Protein AF-A0A8I2FSR7-F1 (afdb_monomer_lite)

Radius of gyration: 16.11 Å; chains: 1; bounding box: 42×38×38 Å

Sequence (175 aa):
SKKRCDFLETIITDISCEFAADFSIQFEVEKCVQWNCDDRYHSLDPLFSYFFKTVPKGHADIVIGLTCRKDMKGKYGISFYQEGYVLVRLMDDLSFFKKVLKHEICHLFGATHVNNGDSLMDRFLKGNRIKRLNREIILLHRDRDFRGTRFPLVSHKLEKAAALYKEIAQTNEKL

pLDDT: mean 91.77, std 6.88, range [52.28, 98.38]

Secondary structure (DSSP, 8-state):
-HHHHHHHHHHHHHHHHHHHHHHS--------------TT--BHHHHHHHHHHHS--TT-S-EEEEE--TT-BS-SEEEETTTTEEEEE--S-HHHHHHHHHHHHHHHTT---BS-TTBTTBTT----B--HHHHHHHHHTTT----TTS-SS-HHHHHHHHHHHHHHHHHHH--

Foldseek 3Di:
DPVVVVVVQVLLQVLQVVCCVLAVAHDDDPDDDDDDQDPPDQEDPVSVVVCVVPPDCPQPLAAEAEDQDPSHDDDQKDEDQQQRYIYGYDDPPPVVRSLSVSLRVLVVLVQAAACDQQDSSHPVRNHRHHDDLSSVSSNQQRPASSNNVDDSGDPVSVVVNVVSVVVRVVRRPPD

Structure (mmCIF, N/CA/C/O backbone):
data_AF-A0A8I2FSR7-F1
#
_entry.id   AF-A0A8I2FSR7-F1
#
loop_
_atom_site.group_PDB
_atom_site.id
_atom_site.type_symbol
_atom_site.label_atom_id
_atom_site.label_alt_id
_atom_site.label_comp_id
_atom_site.label_asym_id
_atom_site.label_entity_id
_atom_site.label_seq_id
_atom_site.pdbx_PDB_ins_code
_atom_site.Cartn_x
_atom_site.Cartn_y
_atom_site.Cartn_z
_atom_site.occupancy
_atom_site.B_iso_or_equiv
_atom_site.auth_seq_id
_atom_site.auth_comp_id
_atom_site.auth_asym_id
_atom_site.auth_atom_id
_atom_site.pdbx_PDB_model_num
ATOM 1 N N . SER A 1 1 ? 15.050 -10.504 -15.599 1.00 61.16 1 SER A N 1
ATOM 2 C CA . SER A 1 1 ? 13.626 -10.841 -15.428 1.00 61.16 1 SER A CA 1
ATOM 3 C C . SER A 1 1 ? 13.385 -11.684 -14.176 1.00 61.16 1 SER A C 1
ATOM 5 O O . SER A 1 1 ? 12.590 -11.238 -13.375 1.00 61.16 1 SER A O 1
ATOM 7 N N . LYS A 1 2 ? 14.108 -12.788 -13.909 1.00 68.81 2 LYS A N 1
ATOM 8 C CA . LYS A 1 2 ? 13.902 -13.636 -12.703 1.00 68.81 2 LYS A CA 1
ATOM 9 C C . LYS A 1 2 ? 14.301 -13.001 -11.354 1.00 68.81 2 LYS A C 1
ATOM 11 O O . LYS A 1 2 ? 13.444 -12.778 -10.519 1.00 68.81 2 LYS A O 1
ATOM 16 N N . LYS A 1 3 ? 15.553 -12.541 -11.207 1.00 76.50 3 LYS A N 1
ATOM 17 C CA . LYS A 1 3 ? 16.062 -11.926 -9.953 1.00 76.50 3 LYS A CA 1
ATOM 18 C C . LYS A 1 3 ? 15.218 -10.765 -9.406 1.00 76.50 3 LYS A C 1
ATOM 20 O O . LYS A 1 3 ? 15.216 -10.517 -8.209 1.00 76.50 3 LYS A O 1
ATOM 25 N N . ARG A 1 4 ? 14.558 -10.006 -10.292 1.00 77.31 4 ARG A N 1
ATOM 26 C CA . ARG A 1 4 ? 13.677 -8.904 -9.880 1.00 77.31 4 ARG A CA 1
ATOM 27 C C . ARG A 1 4 ? 12.360 -9.431 -9.319 1.00 77.31 4 ARG A C 1
ATOM 29 O O . ARG A 1 4 ? 11.885 -8.846 -8.367 1.00 77.31 4 ARG A O 1
ATOM 36 N N . CYS A 1 5 ? 11.809 -10.509 -9.869 1.00 81.69 5 CYS A N 1
ATOM 37 C CA . CYS A 1 5 ? 10.620 -11.150 -9.313 1.00 81.69 5 CYS A CA 1
ATOM 38 C C . CYS A 1 5 ? 10.918 -11.769 -7.945 1.00 81.69 5 CYS A C 1
ATOM 40 O O . CYS A 1 5 ? 10.233 -11.428 -6.989 1.00 81.69 5 CYS A O 1
ATOM 42 N N . ASP A 1 6 ? 12.016 -12.521 -7.820 1.00 86.69 6 ASP A N 1
ATOM 43 C CA . ASP A 1 6 ? 12.431 -13.133 -6.546 1.00 86.69 6 ASP A CA 1
ATOM 44 C C . ASP A 1 6 ? 12.599 -12.075 -5.427 1.00 86.69 6 ASP A C 1
ATOM 46 O O . ASP A 1 6 ? 12.196 -12.259 -4.277 1.00 86.69 6 ASP A O 1
ATOM 50 N N . PHE A 1 7 ? 13.163 -10.912 -5.777 1.00 86.50 7 PHE A N 1
ATOM 51 C CA . PHE A 1 7 ? 13.309 -9.773 -4.866 1.00 86.50 7 PHE A CA 1
ATOM 52 C C . PHE A 1 7 ? 11.957 -9.230 -4.377 1.00 86.50 7 PHE A C 1
ATOM 54 O O . PHE A 1 7 ? 11.815 -8.878 -3.207 1.00 86.50 7 PHE A O 1
ATOM 61 N N . LEU A 1 8 ? 10.953 -9.170 -5.251 1.00 84.94 8 LEU A N 1
ATOM 62 C CA . LEU A 1 8 ? 9.623 -8.678 -4.890 1.00 84.94 8 LEU A CA 1
ATOM 63 C C . LEU A 1 8 ? 8.838 -9.675 -4.078 1.00 84.94 8 LEU A C 1
ATOM 65 O O . LEU A 1 8 ? 8.213 -9.281 -3.103 1.00 84.94 8 LEU A O 1
ATOM 69 N N . GLU A 1 9 ? 8.918 -10.948 -4.436 1.00 91.38 9 GLU A N 1
ATOM 70 C CA . GLU A 1 9 ? 8.338 -12.027 -3.645 1.00 91.38 9 GLU A CA 1
ATOM 71 C C . GLU A 1 9 ? 8.871 -11.991 -2.213 1.00 91.38 9 GLU A C 1
ATOM 73 O O . GLU A 1 9 ? 8.088 -12.072 -1.269 1.00 91.38 9 GLU A O 1
ATOM 78 N N . THR A 1 10 ? 10.173 -11.743 -2.039 1.00 92.44 10 THR A N 1
ATOM 79 C CA . THR A 1 10 ? 10.785 -11.575 -0.711 1.00 92.44 10 THR A CA 1
ATOM 80 C C . THR A 1 10 ? 10.171 -10.396 0.051 1.00 92.44 10 THR A C 1
ATOM 82 O O . THR A 1 10 ? 9.735 -10.551 1.189 1.00 92.44 10 THR A O 1
ATOM 85 N N . ILE A 1 11 ? 10.077 -9.216 -0.573 1.00 93.38 11 ILE A N 1
ATOM 86 C CA . ILE A 1 11 ? 9.524 -8.020 0.086 1.00 93.38 11 ILE A CA 1
ATOM 87 C C . ILE A 1 11 ? 8.034 -8.180 0.408 1.00 93.38 11 ILE A C 1
ATOM 89 O O . ILE A 1 11 ? 7.583 -7.750 1.471 1.00 93.38 11 ILE A O 1
ATOM 93 N N . ILE A 1 12 ? 7.261 -8.784 -0.493 1.00 95.00 12 ILE A N 1
ATOM 94 C CA . ILE A 1 12 ? 5.840 -9.050 -0.269 1.00 95.00 12 ILE A CA 1
ATOM 95 C C . ILE A 1 12 ? 5.658 -10.084 0.837 1.00 95.00 12 ILE A C 1
ATOM 97 O O . ILE A 1 12 ? 4.795 -9.886 1.683 1.00 95.00 12 ILE A O 1
ATOM 101 N N . THR A 1 13 ? 6.491 -11.124 0.893 1.00 95.00 13 THR A N 1
ATOM 102 C CA . THR A 1 13 ? 6.465 -12.125 1.971 1.00 95.00 13 THR A CA 1
ATOM 103 C C . THR A 1 13 ? 6.718 -11.478 3.327 1.00 95.00 13 THR A C 1
ATOM 105 O O . THR A 1 13 ? 5.964 -11.689 4.273 1.00 95.00 13 THR A O 1
ATOM 108 N N . ASP A 1 14 ? 7.719 -10.610 3.410 1.00 95.00 14 ASP A N 1
ATOM 109 C CA . ASP A 1 14 ? 8.011 -9.825 4.603 1.00 95.00 14 ASP A CA 1
ATOM 110 C C . ASP A 1 14 ? 6.815 -8.975 5.069 1.00 95.00 14 ASP A C 1
ATOM 112 O O . ASP A 1 14 ? 6.452 -8.984 6.246 1.00 95.00 14 ASP A O 1
ATOM 116 N N . ILE A 1 15 ? 6.197 -8.226 4.147 1.00 96.44 15 ILE A N 1
ATOM 117 C CA . ILE A 1 15 ? 5.017 -7.403 4.451 1.00 96.44 15 ILE A CA 1
ATOM 118 C C . ILE A 1 15 ? 3.826 -8.295 4.826 1.00 96.44 15 ILE A C 1
ATOM 120 O O . ILE A 1 15 ? 3.080 -7.955 5.742 1.00 96.44 15 ILE A O 1
ATOM 124 N N . SER A 1 16 ? 3.670 -9.441 4.163 1.00 97.12 16 SER A N 1
ATOM 125 C CA . SER A 1 16 ? 2.651 -10.455 4.445 1.00 97.12 16 SER A CA 1
ATOM 126 C C . SER A 1 16 ? 2.777 -10.988 5.868 1.00 97.12 16 SER A C 1
ATOM 128 O O . SER A 1 16 ? 1.780 -11.042 6.576 1.00 97.12 16 SER A O 1
ATOM 130 N N . CYS A 1 17 ? 3.990 -11.270 6.353 1.00 96.81 17 CYS A N 1
ATOM 131 C CA . CYS A 1 17 ? 4.222 -11.670 7.743 1.00 96.81 17 CYS A CA 1
ATOM 132 C C . CYS A 1 17 ? 3.782 -10.590 8.747 1.00 96.81 17 CYS A C 1
ATOM 134 O O . CYS A 1 17 ? 3.102 -10.901 9.726 1.00 96.81 17 CYS A O 1
ATOM 136 N N . GLU A 1 18 ? 4.129 -9.321 8.498 1.00 95.88 18 GLU A N 1
ATOM 137 C CA . GLU A 1 18 ? 3.694 -8.196 9.342 1.00 95.88 18 GLU A CA 1
ATOM 138 C C . GLU A 1 18 ? 2.158 -8.063 9.341 1.00 95.88 18 GLU A C 1
ATOM 140 O O . GLU A 1 18 ? 1.532 -7.940 10.394 1.00 95.88 18 GLU A O 1
ATOM 145 N N . PHE A 1 19 ? 1.533 -8.146 8.164 1.00 97.50 19 PHE A N 1
ATOM 146 C CA . PHE A 1 19 ? 0.081 -8.044 8.014 1.00 97.50 19 PHE A CA 1
ATOM 147 C C . PHE A 1 19 ? -0.672 -9.243 8.596 1.00 97.50 19 PHE A C 1
ATOM 149 O O . PHE A 1 19 ? -1.759 -9.076 9.152 1.00 97.50 19 PHE A O 1
ATOM 156 N N . ALA A 1 20 ? -0.103 -10.442 8.523 1.00 97.44 20 ALA A N 1
ATOM 157 C CA . ALA A 1 20 ? -0.685 -11.639 9.105 1.00 97.44 20 ALA A CA 1
ATOM 158 C C . ALA A 1 20 ? -0.719 -11.528 10.632 1.00 97.44 20 ALA A C 1
ATOM 160 O O . ALA A 1 20 ? -1.751 -11.810 11.243 1.00 97.44 20 ALA A O 1
ATOM 161 N N . ALA A 1 21 ? 0.373 -11.050 11.237 1.00 96.25 21 ALA A N 1
ATOM 162 C CA . ALA A 1 21 ? 0.457 -10.831 12.676 1.00 96.25 21 ALA A CA 1
ATOM 163 C C . ALA A 1 21 ? -0.508 -9.733 13.155 1.00 96.25 21 ALA A C 1
ATOM 165 O O . ALA A 1 21 ? -1.218 -9.918 14.144 1.00 96.25 21 ALA A O 1
ATOM 166 N N . ASP A 1 22 ? -0.570 -8.604 12.444 1.00 95.56 22 ASP A N 1
ATOM 167 C CA . ASP A 1 22 ? -1.340 -7.442 12.896 1.00 95.56 22 ASP A CA 1
ATOM 168 C C . ASP A 1 22 ? -2.827 -7.501 12.524 1.00 95.56 22 ASP A C 1
ATOM 170 O O . ASP A 1 22 ? -3.660 -6.958 13.258 1.00 95.56 22 ASP A O 1
ATOM 174 N N . PHE A 1 23 ? -3.166 -8.130 11.396 1.00 97.25 23 PHE A N 1
ATOM 175 C CA . PHE A 1 23 ? -4.488 -8.038 10.765 1.00 97.25 23 PHE A CA 1
ATOM 176 C C . PHE A 1 23 ? -5.075 -9.376 10.318 1.00 97.25 23 PHE A C 1
ATOM 178 O O . PHE A 1 23 ? -6.221 -9.400 9.868 1.00 97.25 23 PHE A O 1
ATOM 185 N N . SER A 1 24 ? -4.320 -10.474 10.425 1.00 97.06 24 SER A N 1
ATOM 186 C CA . SER A 1 24 ? -4.688 -11.770 9.838 1.00 97.06 24 SER A CA 1
ATOM 187 C C . SER A 1 24 ? -4.937 -11.679 8.326 1.00 97.06 24 SER A C 1
ATOM 189 O O . SER A 1 24 ? -5.846 -12.321 7.806 1.00 97.06 24 SER A O 1
ATOM 191 N N . ILE A 1 25 ? -4.147 -10.852 7.632 1.00 96.94 25 ILE A N 1
ATOM 192 C CA . ILE A 1 25 ? -4.140 -10.725 6.169 1.00 96.94 25 ILE A CA 1
ATOM 193 C C . ILE A 1 25 ? -2.872 -11.393 5.650 1.00 96.94 25 ILE A C 1
ATOM 195 O O . ILE A 1 25 ? -1.781 -11.050 6.096 1.00 96.94 25 ILE A O 1
ATOM 199 N N . GLN A 1 26 ? -3.014 -12.314 4.703 1.00 95.81 26 GLN A N 1
ATOM 200 C CA . GLN A 1 26 ? -1.893 -12.945 4.014 1.00 95.81 26 GLN A CA 1
ATOM 201 C C . GLN A 1 26 ? -1.934 -12.573 2.535 1.00 95.81 26 GLN A C 1
ATOM 203 O O . GLN A 1 26 ? -2.989 -12.620 1.907 1.00 95.81 26 GLN A O 1
ATOM 208 N N . PHE A 1 27 ? -0.780 -12.200 1.995 1.00 95.69 27 PHE A N 1
ATOM 209 C CA . PHE A 1 27 ? -0.581 -11.981 0.568 1.00 95.69 27 PHE A CA 1
ATOM 210 C C . PHE A 1 27 ? 0.140 -13.176 -0.047 1.00 95.69 27 PHE A C 1
ATOM 212 O O . PHE A 1 27 ? 1.117 -13.671 0.520 1.00 95.69 27 PHE A O 1
ATOM 219 N N . GLU A 1 28 ? -0.309 -13.569 -1.233 1.00 93.19 28 GLU A N 1
ATOM 220 C CA . GLU A 1 28 ? 0.326 -14.568 -2.085 1.00 93.19 28 GLU A CA 1
ATOM 221 C C . GLU A 1 28 ? 0.646 -13.930 -3.440 1.00 93.19 28 GLU A C 1
ATOM 223 O O . GLU A 1 28 ? -0.171 -13.206 -4.013 1.00 93.19 28 GLU A O 1
ATOM 228 N N . VAL A 1 29 ? 1.856 -14.165 -3.949 1.00 93.31 29 VAL A N 1
ATOM 229 C CA . VAL A 1 29 ? 2.253 -13.678 -5.272 1.00 93.31 29 VAL A CA 1
ATOM 230 C C . VAL A 1 29 ? 1.840 -14.711 -6.314 1.00 93.31 29 VAL A C 1
ATOM 232 O O . VAL A 1 29 ? 2.532 -15.701 -6.518 1.00 93.31 29 VAL A O 1
ATOM 235 N N . GLU A 1 30 ? 0.725 -14.459 -7.000 1.00 91.88 30 GLU A N 1
ATOM 236 C CA . GLU A 1 30 ? 0.238 -15.341 -8.073 1.00 91.88 30 GLU A CA 1
ATOM 237 C C . GLU A 1 30 ? 1.164 -15.308 -9.300 1.00 91.88 30 GLU A C 1
ATOM 239 O O . GLU A 1 30 ? 1.464 -16.330 -9.919 1.00 91.88 30 GLU A O 1
ATOM 244 N N . LYS A 1 31 ? 1.607 -14.107 -9.693 1.00 92.12 31 LYS A N 1
ATOM 245 C CA . LYS A 1 31 ? 2.376 -13.909 -10.922 1.00 92.12 31 LYS A CA 1
ATOM 246 C C . LYS A 1 31 ? 3.229 -12.651 -10.863 1.00 92.12 31 LYS A C 1
ATOM 248 O O . LYS A 1 31 ? 2.762 -11.581 -10.485 1.00 92.12 31 LYS A O 1
ATOM 253 N N . CYS A 1 32 ? 4.448 -12.757 -11.381 1.00 91.62 32 CYS A N 1
ATOM 254 C CA . CYS A 1 32 ? 5.300 -11.614 -11.679 1.00 91.62 32 CYS A CA 1
ATOM 255 C C . CYS A 1 32 ? 5.472 -11.458 -13.194 1.00 91.62 32 CYS A C 1
ATOM 257 O O . CYS A 1 32 ? 5.807 -12.409 -13.905 1.00 91.62 32 CYS A O 1
ATOM 259 N N . VAL A 1 33 ? 5.248 -10.246 -13.701 1.00 90.44 33 VAL A N 1
ATOM 260 C CA . VAL A 1 33 ? 5.408 -9.916 -15.121 1.00 90.44 33 VAL A CA 1
ATOM 261 C C . VAL A 1 33 ? 6.246 -8.666 -15.300 1.00 90.44 33 VAL A C 1
ATOM 263 O O . VAL A 1 33 ? 6.230 -7.753 -14.477 1.00 90.44 33 VAL A O 1
ATOM 266 N N . GLN A 1 34 ? 6.967 -8.607 -16.416 1.00 89.31 34 GLN A N 1
ATOM 267 C CA . GLN A 1 34 ? 7.599 -7.372 -16.843 1.00 89.31 34 GLN A CA 1
ATOM 268 C C . GLN A 1 34 ? 6.572 -6.513 -17.578 1.00 89.31 34 GLN A C 1
ATOM 270 O O . GLN A 1 34 ? 5.921 -6.970 -18.515 1.00 89.31 34 GLN A O 1
ATOM 275 N N . TRP A 1 35 ? 6.468 -5.258 -17.163 1.00 89.31 35 TRP A N 1
ATOM 276 C CA . TRP A 1 35 ? 5.638 -4.250 -17.804 1.00 89.31 35 TRP A CA 1
ATOM 277 C C . TRP A 1 35 ? 6.527 -3.146 -18.374 1.00 89.31 35 TRP A C 1
ATOM 279 O O . TRP A 1 35 ? 7.450 -2.666 -17.709 1.00 89.31 35 TRP A O 1
ATOM 289 N N . ASN A 1 36 ? 6.258 -2.758 -19.620 1.00 85.81 36 ASN A N 1
ATOM 290 C CA . ASN A 1 36 ? 6.969 -1.672 -20.281 1.00 85.81 36 ASN A CA 1
ATOM 291 C C . ASN A 1 36 ? 6.355 -0.339 -19.846 1.00 85.81 36 ASN A C 1
ATOM 293 O O . ASN A 1 36 ? 5.307 0.080 -20.334 1.00 85.81 36 ASN A O 1
ATOM 297 N N . CYS A 1 37 ? 7.026 0.291 -18.886 1.00 80.69 37 CYS A N 1
ATOM 298 C CA . CYS A 1 37 ? 6.698 1.616 -18.381 1.00 80.69 37 CYS A CA 1
ATOM 299 C C . CYS A 1 37 ? 6.881 2.661 -19.493 1.00 80.69 37 CYS A C 1
ATOM 301 O O . CYS A 1 37 ? 7.946 2.726 -20.104 1.00 80.69 37 CYS A O 1
ATOM 303 N N . ASP A 1 38 ? 5.849 3.464 -19.743 1.00 80.19 38 ASP A N 1
ATOM 304 C CA . ASP A 1 38 ? 5.873 4.529 -20.745 1.00 80.19 38 ASP A CA 1
ATOM 305 C C . ASP A 1 38 ? 6.761 5.692 -20.271 1.00 80.19 38 ASP A C 1
ATOM 307 O O . ASP A 1 38 ? 6.603 6.219 -19.160 1.00 80.19 38 ASP A O 1
ATOM 311 N N . ASP A 1 39 ? 7.730 6.073 -21.104 1.00 83.62 39 ASP A N 1
ATOM 312 C CA . ASP A 1 39 ? 8.756 7.061 -20.780 1.00 83.62 39 ASP A CA 1
ATOM 313 C C . ASP A 1 39 ? 8.260 8.519 -20.881 1.00 83.62 39 ASP A C 1
ATOM 315 O O . ASP A 1 39 ? 8.892 9.430 -20.339 1.00 83.62 39 ASP A O 1
ATOM 319 N N . ARG A 1 40 ? 7.055 8.748 -21.413 1.00 87.88 40 ARG A N 1
ATOM 320 C CA . ARG A 1 40 ? 6.457 10.086 -21.558 1.00 87.88 40 ARG A CA 1
ATOM 321 C C . ARG A 1 40 ? 5.947 10.685 -20.243 1.00 87.88 40 ARG A C 1
ATOM 323 O O . ARG A 1 40 ? 5.733 11.892 -20.155 1.00 87.88 40 ARG A O 1
ATOM 330 N N . TYR A 1 41 ? 5.726 9.865 -19.211 1.00 88.75 41 TYR A N 1
ATOM 331 C CA . TYR A 1 41 ? 5.124 10.309 -17.945 1.00 88.75 41 TYR A CA 1
ATOM 332 C C . TYR A 1 41 ? 6.155 10.565 -16.837 1.00 88.75 41 TYR A C 1
ATOM 334 O O . TYR A 1 41 ? 6.702 9.629 -16.269 1.00 88.75 41 TYR A O 1
ATOM 342 N N . HIS A 1 42 ? 6.360 11.826 -16.450 1.00 89.25 42 HIS A N 1
ATOM 343 C CA . HIS A 1 42 ? 7.356 12.217 -15.432 1.00 89.25 42 HIS A CA 1
ATOM 344 C C . HIS A 1 42 ? 6.795 12.368 -13.999 1.00 89.25 42 HIS A C 1
ATOM 346 O O . HIS A 1 42 ? 7.458 12.910 -13.109 1.00 89.25 42 HIS A O 1
ATOM 352 N N . SER A 1 43 ? 5.565 11.916 -13.752 1.00 92.06 43 SER A N 1
ATOM 353 C CA . SER A 1 43 ? 4.929 11.891 -12.428 1.00 92.06 43 SER A CA 1
ATOM 354 C C . SER A 1 43 ? 4.051 10.648 -12.270 1.00 92.06 43 SER A C 1
ATOM 356 O O . SER A 1 43 ? 3.640 10.032 -13.257 1.00 92.06 43 SER A O 1
ATOM 358 N N . LEU A 1 44 ? 3.799 10.239 -11.021 1.00 93.25 44 LEU A N 1
ATOM 359 C CA . LEU A 1 44 ? 3.102 8.979 -10.744 1.00 93.25 44 LEU A CA 1
ATOM 360 C C . LEU A 1 44 ? 1.631 8.991 -11.160 1.00 93.25 44 LEU A C 1
ATOM 362 O O . LEU A 1 44 ? 1.161 7.962 -11.617 1.00 93.25 44 LEU A O 1
ATOM 366 N N . ASP A 1 45 ? 0.910 10.108 -11.050 1.00 94.12 45 ASP A N 1
ATOM 367 C CA . ASP A 1 45 ? -0.533 10.140 -11.338 1.00 94.12 45 ASP A CA 1
ATOM 368 C C . ASP A 1 45 ? -0.881 9.782 -12.815 1.00 94.12 45 ASP A C 1
ATOM 370 O O . ASP A 1 45 ? -1.704 8.884 -13.041 1.00 94.12 45 ASP A O 1
ATOM 374 N N . PRO A 1 46 ? -0.260 10.389 -13.853 1.00 93.88 46 PRO A N 1
ATOM 375 C CA . PRO A 1 46 ? -0.514 9.998 -15.242 1.00 93.88 46 PRO A CA 1
ATOM 376 C C . PRO A 1 46 ? 0.070 8.620 -15.583 1.00 93.88 46 PRO A C 1
ATOM 378 O O . PRO A 1 46 ? -0.559 7.862 -16.323 1.00 93.88 46 PRO A O 1
ATOM 381 N N . LEU A 1 47 ? 1.217 8.247 -14.997 1.00 95.12 47 LEU A N 1
ATOM 382 C CA . LEU A 1 47 ? 1.786 6.910 -15.180 1.00 95.12 47 LEU A CA 1
ATOM 383 C C . LEU A 1 47 ? 0.878 5.827 -14.586 1.00 95.12 47 LEU A C 1
ATOM 385 O O . LEU A 1 47 ? 0.688 4.781 -15.197 1.00 95.12 47 LEU A O 1
ATOM 389 N N . PHE A 1 48 ? 0.287 6.086 -13.422 1.00 95.62 48 PHE A N 1
ATOM 390 C CA . PHE A 1 48 ? -0.672 5.198 -12.778 1.00 95.62 48 PHE A CA 1
ATOM 391 C C . PHE A 1 48 ? -1.930 5.033 -13.622 1.00 95.62 48 PHE A C 1
ATOM 393 O O . PHE A 1 48 ? -2.410 3.919 -13.801 1.00 95.62 48 PHE A O 1
ATOM 400 N N . SER A 1 49 ? -2.428 6.124 -14.206 1.00 94.81 49 SER A N 1
ATOM 401 C CA . SER A 1 49 ? -3.573 6.070 -15.120 1.00 94.81 49 SER A CA 1
ATOM 402 C C . SER A 1 49 ? -3.290 5.182 -16.336 1.00 94.81 49 SER A C 1
ATOM 404 O O . SER A 1 49 ? -4.161 4.430 -16.768 1.00 94.81 49 SER A O 1
ATOM 406 N N . TYR A 1 50 ? -2.075 5.247 -16.885 1.00 94.56 50 TYR A N 1
ATOM 407 C CA . TYR A 1 50 ? -1.635 4.360 -17.962 1.00 94.56 50 TYR A CA 1
ATOM 408 C C . TYR A 1 50 ? -1.465 2.909 -17.483 1.00 94.56 50 TYR A C 1
ATOM 410 O O . TYR A 1 50 ? -1.971 1.989 -18.124 1.00 94.56 50 TYR A O 1
ATOM 418 N N . PHE A 1 51 ? -0.820 2.697 -16.334 1.00 95.75 51 PHE A N 1
ATOM 419 C CA . PHE A 1 51 ? -0.641 1.390 -15.696 1.00 95.75 51 PHE A CA 1
ATOM 420 C C . PHE A 1 51 ? -1.978 0.678 -15.471 1.00 95.75 51 PHE A C 1
ATOM 422 O O . PHE A 1 51 ? -2.172 -0.429 -15.960 1.00 95.75 51 PHE A O 1
ATOM 429 N N . PHE A 1 52 ? -2.931 1.346 -14.823 1.00 95.06 52 PHE A N 1
ATOM 430 C CA . PHE A 1 52 ? -4.263 0.814 -14.549 1.00 95.06 52 PHE A CA 1
ATOM 431 C C . PHE A 1 52 ? -5.018 0.418 -15.828 1.00 95.06 52 PHE A C 1
ATOM 433 O O . PHE A 1 52 ? -5.686 -0.609 -15.860 1.00 95.06 52 PHE A O 1
ATOM 440 N N . LYS A 1 53 ? -4.881 1.199 -16.907 1.00 94.00 53 LYS A N 1
ATOM 441 C CA . LYS A 1 53 ? -5.535 0.912 -18.195 1.00 94.00 53 LYS A CA 1
ATOM 442 C C . LYS A 1 53 ? -4.886 -0.228 -18.979 1.00 94.00 53 LYS A C 1
ATOM 444 O O . LYS A 1 53 ? -5.559 -0.853 -19.790 1.00 94.00 53 LYS A O 1
ATOM 449 N N . THR A 1 54 ? -3.585 -0.447 -18.805 1.00 94.50 54 THR A N 1
ATOM 450 C CA . THR A 1 54 ? -2.805 -1.364 -19.656 1.00 94.50 54 THR A CA 1
ATOM 451 C C . THR A 1 54 ? -2.433 -2.671 -18.978 1.00 94.50 54 THR A C 1
ATOM 453 O O . THR A 1 54 ? -2.141 -3.644 -19.672 1.00 94.50 54 THR A O 1
ATOM 456 N N . VAL A 1 55 ? -2.452 -2.720 -17.646 1.00 94.88 55 VAL A N 1
ATOM 457 C CA . VAL A 1 55 ? -2.113 -3.914 -16.875 1.00 94.88 55 VAL A CA 1
ATOM 458 C C . VAL A 1 55 ? -3.399 -4.568 -16.363 1.00 94.88 55 VAL A C 1
ATOM 460 O O . VAL A 1 55 ? -4.030 -4.047 -15.436 1.00 94.88 55 VAL A O 1
ATOM 463 N N . PRO A 1 56 ? -3.814 -5.706 -16.950 1.00 92.75 56 PRO A N 1
ATOM 464 C CA . PRO A 1 56 ? -5.024 -6.389 -16.521 1.00 92.75 56 PRO A CA 1
ATOM 465 C C . PRO A 1 56 ? -4.830 -7.011 -15.136 1.00 92.75 56 PRO A C 1
ATOM 467 O O . PRO A 1 56 ? -3.791 -7.609 -14.861 1.00 92.75 56 PRO A O 1
ATOM 470 N N . LYS A 1 57 ? -5.864 -6.916 -14.293 1.00 92.19 57 LYS A N 1
ATOM 471 C CA . LYS A 1 57 ? -5.893 -7.556 -12.970 1.00 92.19 57 LYS A CA 1
ATOM 472 C C . LYS A 1 57 ? -5.959 -9.084 -13.050 1.00 92.19 57 LYS A C 1
ATOM 474 O O . LYS A 1 57 ? -5.340 -9.773 -12.250 1.00 92.19 57 LYS A O 1
ATOM 479 N N . GLY A 1 58 ? -6.657 -9.618 -14.054 1.00 91.12 58 GLY A N 1
ATOM 480 C CA . GLY A 1 58 ? -6.849 -11.063 -14.190 1.00 91.12 58 GLY A CA 1
ATOM 481 C C . GLY A 1 58 ? -7.619 -11.632 -12.997 1.00 91.12 58 GLY A C 1
ATOM 482 O O . GLY A 1 58 ? -8.690 -11.121 -12.670 1.00 91.12 58 GLY A O 1
ATOM 483 N N . HIS A 1 59 ? -7.071 -12.677 -12.374 1.00 90.56 59 HIS A N 1
ATOM 484 C CA . HIS A 1 59 ? -7.636 -13.322 -11.184 1.00 90.56 59 HIS A CA 1
ATOM 485 C C . HIS A 1 59 ? -7.067 -12.797 -9.861 1.00 90.56 59 HIS A C 1
ATOM 487 O O . HIS A 1 59 ? -7.611 -13.134 -8.814 1.00 90.56 59 HIS A O 1
ATOM 493 N N . ALA A 1 60 ? -6.036 -11.949 -9.904 1.00 93.88 60 ALA A N 1
ATOM 494 C CA . ALA A 1 60 ? -5.423 -11.402 -8.705 1.00 93.88 60 ALA A CA 1
ATOM 495 C C . ALA A 1 60 ? -6.360 -10.407 -8.005 1.00 93.88 60 ALA A C 1
ATOM 497 O O . ALA A 1 60 ? -7.035 -9.604 -8.650 1.00 93.88 60 ALA A O 1
ATOM 498 N N . ASP A 1 61 ? -6.349 -10.391 -6.675 1.00 94.50 61 ASP A N 1
ATOM 499 C CA . ASP A 1 61 ? -7.078 -9.380 -5.900 1.00 94.50 61 ASP A CA 1
ATOM 500 C C . ASP A 1 61 ? -6.396 -8.006 -5.973 1.00 94.50 61 ASP A C 1
ATOM 502 O O . ASP A 1 61 ? -7.051 -6.963 -6.019 1.00 94.50 61 ASP A O 1
ATOM 506 N N . ILE A 1 62 ? -5.060 -8.005 -5.996 1.00 96.00 62 ILE A N 1
ATOM 507 C CA . ILE A 1 62 ? -4.226 -6.804 -5.946 1.00 96.00 62 ILE A CA 1
ATOM 508 C C . ILE A 1 62 ? -3.182 -6.850 -7.064 1.00 96.00 62 ILE A C 1
ATOM 510 O O . ILE A 1 62 ? -2.528 -7.867 -7.281 1.00 96.00 62 ILE A O 1
ATOM 514 N N . VAL A 1 63 ? -2.969 -5.715 -7.732 1.00 96.69 63 VAL A N 1
ATOM 515 C CA . VAL A 1 63 ? -1.898 -5.525 -8.718 1.00 96.69 63 VAL A CA 1
ATOM 516 C C . VAL A 1 63 ? -0.895 -4.504 -8.192 1.00 96.69 63 VAL A C 1
ATOM 518 O O . VAL A 1 63 ? -1.239 -3.344 -7.964 1.00 96.69 63 VAL A O 1
ATOM 521 N N . ILE A 1 64 ? 0.366 -4.912 -8.047 1.00 96.19 64 ILE A N 1
ATOM 522 C CA . ILE A 1 64 ? 1.458 -4.038 -7.602 1.00 96.19 64 ILE A CA 1
ATOM 523 C C . ILE A 1 64 ? 2.407 -3.785 -8.773 1.00 96.19 64 ILE A C 1
ATOM 525 O O . ILE A 1 64 ? 3.101 -4.680 -9.252 1.00 96.19 64 ILE A O 1
ATOM 529 N N . GLY A 1 65 ? 2.437 -2.542 -9.235 1.00 94.88 65 GLY A N 1
ATOM 530 C CA . GLY A 1 65 ? 3.362 -2.040 -10.236 1.00 94.88 65 GLY A CA 1
ATOM 531 C C . GLY A 1 65 ? 4.577 -1.392 -9.591 1.00 94.88 65 GLY A C 1
ATOM 532 O O . GLY A 1 65 ? 4.474 -0.694 -8.581 1.00 94.88 65 GLY A O 1
ATOM 533 N N . LEU A 1 66 ? 5.732 -1.564 -10.226 1.00 93.25 66 LEU A N 1
ATOM 534 C CA . LEU A 1 66 ? 6.969 -0.907 -9.824 1.00 93.25 66 LEU A CA 1
ATOM 535 C C . LEU A 1 66 ? 7.568 -0.156 -10.992 1.00 93.25 66 LEU A C 1
ATOM 537 O O . LEU A 1 66 ? 7.690 -0.691 -12.094 1.00 93.25 66 LEU A O 1
ATOM 541 N N . THR A 1 67 ? 8.020 1.060 -10.724 1.00 91.75 67 THR A N 1
ATOM 542 C CA . THR A 1 67 ? 8.775 1.846 -11.694 1.00 91.75 67 THR A CA 1
ATOM 543 C C . THR A 1 67 ? 10.170 2.147 -11.166 1.00 91.75 67 THR A C 1
ATOM 545 O O . THR A 1 67 ? 10.333 2.644 -10.055 1.00 91.75 67 THR A O 1
ATOM 548 N N . CYS A 1 68 ? 11.193 1.866 -11.972 1.00 88.62 68 CYS A N 1
ATOM 549 C CA . CYS A 1 68 ? 12.587 2.211 -11.665 1.00 88.62 68 CYS A CA 1
ATOM 550 C C . CYS A 1 68 ? 12.980 3.590 -12.219 1.00 88.62 68 CYS A C 1
ATOM 552 O O . CYS A 1 68 ? 14.165 3.921 -12.283 1.00 88.62 68 CYS A O 1
ATOM 554 N N . ARG A 1 69 ? 12.005 4.377 -12.693 1.00 87.75 69 ARG A N 1
ATOM 555 C CA . ARG A 1 69 ? 12.260 5.691 -13.279 1.00 87.75 69 ARG A CA 1
ATOM 556 C C . ARG A 1 69 ? 12.762 6.672 -12.222 1.00 87.75 69 ARG A C 1
ATOM 558 O O . ARG A 1 69 ? 12.058 6.998 -11.264 1.00 87.75 69 ARG A O 1
ATOM 565 N N . LYS A 1 70 ? 13.988 7.160 -12.422 1.00 83.62 70 LYS A N 1
ATOM 566 C CA . LYS A 1 70 ? 14.663 8.093 -11.506 1.00 83.62 70 LYS A CA 1
ATOM 567 C C . LYS A 1 70 ? 14.188 9.536 -11.671 1.00 83.62 70 LYS A C 1
ATOM 569 O O . LYS A 1 70 ? 14.210 10.296 -10.713 1.00 83.62 70 LYS A O 1
ATOM 574 N N . ASP A 1 71 ? 13.712 9.887 -12.859 1.00 87.62 71 ASP A N 1
ATOM 575 C CA . ASP A 1 71 ? 13.280 11.233 -13.242 1.00 87.62 71 ASP A CA 1
ATOM 576 C C . ASP A 1 71 ? 11.851 11.588 -12.786 1.00 87.62 71 ASP A C 1
ATOM 578 O O . ASP A 1 71 ? 11.368 12.695 -13.025 1.00 87.62 71 ASP A O 1
ATOM 582 N N . MET A 1 72 ? 11.180 10.661 -12.098 1.00 88.06 72 MET A N 1
ATOM 583 C CA . MET A 1 72 ? 9.844 10.866 -11.545 1.00 88.06 72 MET A CA 1
ATOM 584 C C . MET A 1 72 ? 9.856 11.944 -10.455 1.00 88.06 72 MET A C 1
ATOM 586 O O . MET A 1 72 ? 10.638 11.885 -9.500 1.00 88.06 72 MET A O 1
ATOM 590 N N . LYS A 1 73 ? 8.936 12.903 -10.558 1.00 86.44 73 LYS A N 1
ATOM 591 C CA . LYS A 1 73 ? 8.754 13.978 -9.573 1.00 86.44 73 LYS A CA 1
ATOM 592 C C . LYS A 1 73 ? 7.619 13.658 -8.597 1.00 86.44 73 LYS A C 1
ATOM 594 O O . LYS A 1 73 ? 6.649 12.987 -8.947 1.00 86.44 73 LYS A O 1
ATOM 599 N N . GLY A 1 74 ? 7.719 14.198 -7.382 1.00 87.56 74 GLY A N 1
ATOM 600 C CA . GLY A 1 74 ? 6.659 14.133 -6.375 1.00 87.56 74 GLY A CA 1
ATOM 601 C C . GLY A 1 74 ? 6.642 12.827 -5.578 1.00 87.56 74 GLY A C 1
ATOM 602 O O . GLY A 1 74 ? 7.674 12.403 -5.063 1.00 87.56 74 GLY A O 1
ATOM 603 N N . LYS A 1 75 ? 5.450 12.233 -5.449 1.00 91.44 75 LYS A N 1
ATOM 604 C CA . LYS A 1 75 ? 5.135 11.107 -4.553 1.00 91.44 75 LYS A CA 1
ATOM 605 C C . LYS A 1 75 ? 6.016 9.869 -4.812 1.00 91.44 75 LYS A C 1
ATOM 607 O O . LYS A 1 75 ? 6.570 9.690 -5.902 1.00 91.44 75 LYS A O 1
ATOM 612 N N . TYR A 1 76 ? 6.105 8.994 -3.810 1.00 94.56 76 TYR A N 1
ATOM 613 C CA . TYR A 1 76 ? 6.817 7.709 -3.900 1.00 94.56 76 TYR A CA 1
ATOM 614 C C . TYR A 1 76 ? 5.913 6.527 -4.255 1.00 94.56 76 TYR A C 1
ATOM 616 O O . TYR A 1 76 ? 6.397 5.532 -4.796 1.00 94.56 76 TYR A O 1
ATOM 624 N N . GLY A 1 77 ? 4.615 6.660 -3.999 1.00 96.19 77 GLY A N 1
ATOM 625 C CA . GLY A 1 77 ? 3.609 5.648 -4.261 1.00 96.19 77 GLY A CA 1
ATOM 626 C C . GLY A 1 77 ? 2.250 6.262 -4.570 1.00 96.19 77 GLY A C 1
ATOM 627 O O . GLY A 1 77 ? 2.029 7.464 -4.385 1.00 96.19 77 GLY A O 1
ATOM 628 N N . ILE A 1 78 ? 1.375 5.430 -5.119 1.00 96.94 78 ILE A N 1
ATOM 629 C CA . ILE A 1 78 ? -0.042 5.709 -5.309 1.00 96.94 78 ILE A CA 1
ATOM 630 C C . ILE A 1 78 ? -0.821 4.399 -5.239 1.00 96.94 78 ILE A C 1
ATOM 632 O O . ILE A 1 78 ? -0.384 3.375 -5.771 1.00 96.94 78 ILE A O 1
ATOM 636 N N . SER A 1 79 ? -1.993 4.464 -4.619 1.00 97.44 79 SER A N 1
ATOM 637 C CA . SER A 1 79 ? -2.898 3.336 -4.440 1.00 97.44 79 SER A CA 1
ATOM 638 C C . SER A 1 79 ? -4.292 3.682 -4.929 1.00 97.44 79 SER A C 1
ATOM 640 O O . SER A 1 79 ? -4.816 4.757 -4.636 1.00 97.44 79 SER A O 1
ATOM 642 N N . PHE A 1 80 ? -4.932 2.743 -5.616 1.00 95.75 80 PHE A N 1
ATOM 643 C CA . PHE A 1 80 ? -6.331 2.827 -5.989 1.00 95.75 80 PHE A CA 1
ATOM 644 C C . PHE A 1 80 ? -7.151 1.845 -5.168 1.00 95.75 80 PHE A C 1
ATOM 646 O O . PHE A 1 80 ? -7.295 0.664 -5.484 1.00 95.75 80 PHE A O 1
ATOM 653 N N . TYR A 1 81 ? -7.703 2.400 -4.094 1.00 94.25 81 TYR A N 1
ATOM 654 C CA . TYR A 1 81 ? -8.462 1.702 -3.070 1.00 94.25 81 TYR A CA 1
ATOM 655 C C . TYR A 1 81 ? -9.588 0.812 -3.617 1.00 94.25 81 TYR A C 1
ATOM 657 O O . TYR A 1 81 ? -9.785 -0.294 -3.117 1.00 94.25 81 TYR A O 1
ATOM 665 N N . GLN A 1 82 ? -10.338 1.270 -4.623 1.00 91.25 82 GLN A N 1
ATOM 666 C CA . GLN A 1 82 ? -11.503 0.536 -5.130 1.00 91.25 82 GLN A CA 1
ATOM 667 C C . GLN A 1 82 ? -11.114 -0.744 -5.873 1.00 91.25 82 GLN A C 1
ATOM 669 O O . GLN A 1 82 ? -11.746 -1.773 -5.654 1.00 91.25 82 GLN A O 1
ATOM 674 N N . GLU A 1 83 ? -10.064 -0.682 -6.694 1.00 93.56 83 GLU A N 1
ATOM 675 C CA . GLU A 1 83 ? -9.708 -1.754 -7.632 1.00 93.56 83 GLU A CA 1
ATOM 676 C C . GLU A 1 83 ? -8.504 -2.599 -7.206 1.00 93.56 83 GLU A C 1
ATOM 678 O O . GLU A 1 83 ? -8.184 -3.568 -7.892 1.00 93.56 83 GLU A O 1
ATOM 683 N N . GLY A 1 84 ? -7.825 -2.250 -6.109 1.00 95.62 84 GLY A N 1
ATOM 684 C CA . GLY A 1 84 ? -6.681 -3.025 -5.622 1.00 95.62 84 GLY A CA 1
ATOM 685 C C . GLY A 1 84 ? -5.397 -2.783 -6.416 1.00 95.62 84 GLY A C 1
ATOM 686 O O . GLY A 1 84 ? -4.599 -3.693 -6.581 1.00 95.62 84 GLY A O 1
ATOM 687 N N . TYR A 1 85 ? -5.178 -1.581 -6.947 1.00 97.62 85 TYR A N 1
ATOM 688 C CA . TYR A 1 85 ? -3.962 -1.277 -7.712 1.00 97.62 85 TYR A CA 1
ATOM 689 C C . TYR A 1 85 ? -3.001 -0.415 -6.903 1.00 97.62 85 TYR A C 1
ATOM 691 O O . TYR A 1 85 ? -3.416 0.565 -6.294 1.00 97.62 85 TYR A O 1
ATOM 699 N N . VAL A 1 86 ? -1.713 -0.731 -6.953 1.00 97.81 86 VAL A N 1
ATOM 700 C CA . VAL A 1 86 ? -0.636 0.058 -6.347 1.00 97.81 86 VAL A CA 1
ATOM 701 C C . VAL A 1 86 ? 0.443 0.289 -7.388 1.00 97.81 86 VAL A C 1
ATOM 703 O O . VAL A 1 86 ? 0.789 -0.621 -8.134 1.00 97.81 86 VAL A O 1
ATOM 706 N N . LEU A 1 87 ? 1.006 1.491 -7.431 1.00 96.81 87 LEU A N 1
ATOM 707 C CA . LEU A 1 87 ? 2.226 1.778 -8.177 1.00 96.81 87 LEU A CA 1
ATOM 708 C C . LEU A 1 87 ? 3.210 2.490 -7.260 1.00 96.81 87 LEU A C 1
ATOM 710 O O . LEU A 1 87 ? 2.911 3.562 -6.739 1.00 96.81 87 LEU A O 1
ATOM 714 N N . VAL A 1 88 ? 4.400 1.918 -7.099 1.00 95.94 88 VAL A N 1
ATOM 715 C CA . VAL A 1 88 ? 5.468 2.510 -6.284 1.00 95.94 88 VAL A CA 1
ATOM 716 C C . VAL A 1 88 ? 6.757 2.677 -7.076 1.00 95.94 88 VAL A C 1
ATOM 718 O O . VAL A 1 88 ? 7.052 1.952 -8.031 1.00 95.94 88 VAL A O 1
ATOM 721 N N . ARG A 1 89 ? 7.549 3.665 -6.671 1.00 93.88 89 ARG A N 1
ATOM 722 C CA . ARG A 1 89 ? 8.891 3.894 -7.202 1.00 93.88 89 ARG A CA 1
ATOM 723 C C . ARG A 1 89 ? 9.870 2.974 -6.492 1.00 93.88 89 ARG A C 1
ATOM 725 O O . ARG A 1 89 ? 9.954 3.000 -5.267 1.00 93.88 89 ARG A O 1
ATOM 732 N N . LEU A 1 90 ? 10.630 2.199 -7.258 1.00 91.12 90 LEU A N 1
ATOM 733 C CA . LEU A 1 90 ? 11.751 1.448 -6.711 1.00 91.12 90 LEU A CA 1
ATOM 734 C C . LEU A 1 90 ? 12.864 2.430 -6.330 1.00 91.12 90 LEU A C 1
ATOM 736 O O . LEU A 1 90 ? 13.237 3.292 -7.129 1.00 91.12 90 LEU A O 1
ATOM 740 N N . MET A 1 91 ? 13.370 2.300 -5.108 1.00 90.38 91 MET A N 1
ATOM 741 C CA . MET A 1 91 ? 14.404 3.163 -4.541 1.00 90.38 91 MET A CA 1
ATOM 742 C C . MET A 1 91 ? 15.577 2.311 -4.068 1.00 90.38 91 MET A C 1
ATOM 744 O O . MET A 1 91 ? 15.387 1.155 -3.694 1.00 90.38 91 MET A O 1
ATOM 748 N N . ASP A 1 92 ? 16.772 2.899 -4.077 1.00 90.06 92 ASP A N 1
ATOM 749 C CA . ASP A 1 92 ? 17.995 2.208 -3.655 1.00 90.06 92 ASP A CA 1
ATOM 750 C C . ASP A 1 92 ? 17.983 1.917 -2.139 1.00 90.06 92 ASP A C 1
ATOM 752 O O . ASP A 1 92 ? 18.482 0.884 -1.698 1.00 90.06 92 ASP A O 1
ATOM 756 N N . ASP A 1 93 ? 17.347 2.785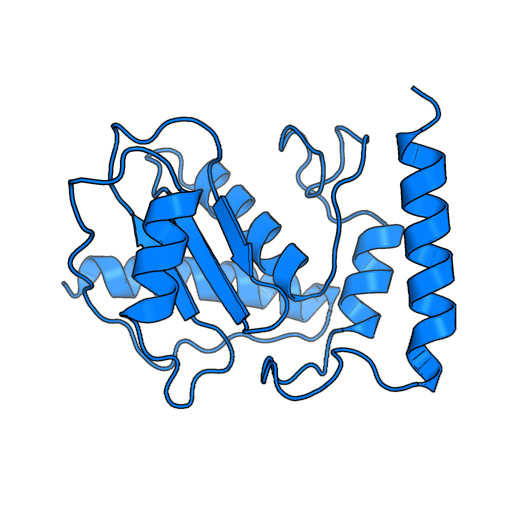 -1.339 1.00 93.62 93 ASP A N 1
ATOM 757 C CA . ASP A 1 93 ? 17.051 2.507 0.070 1.00 93.62 93 ASP A CA 1
ATOM 758 C C . ASP A 1 93 ? 15.883 1.514 0.183 1.00 93.62 93 ASP A C 1
ATOM 760 O O . ASP A 1 93 ? 14.703 1.875 0.110 1.00 93.62 93 ASP A O 1
ATOM 764 N N . LEU A 1 94 ? 16.233 0.243 0.382 1.00 91.69 94 LEU A N 1
ATOM 765 C CA . LEU A 1 94 ? 15.283 -0.860 0.510 1.00 91.69 94 LEU A CA 1
ATOM 766 C C . LEU A 1 94 ? 14.368 -0.740 1.733 1.00 91.69 94 LEU A C 1
ATOM 768 O O . LEU A 1 94 ? 13.206 -1.143 1.666 1.00 91.69 94 LEU A O 1
ATOM 772 N N . SER A 1 95 ? 14.864 -0.180 2.838 1.00 93.44 95 SER A N 1
ATOM 773 C CA . SER A 1 95 ? 14.067 0.010 4.053 1.00 93.44 95 SER A CA 1
ATOM 774 C C . SER A 1 95 ? 12.978 1.050 3.806 1.00 93.44 95 SER A C 1
ATOM 776 O O . SER A 1 95 ? 11.797 0.825 4.093 1.00 93.44 95 SER A O 1
ATOM 778 N N . PHE A 1 96 ? 13.355 2.165 3.176 1.00 94.69 96 PHE A N 1
ATOM 779 C CA . PHE A 1 96 ? 12.408 3.198 2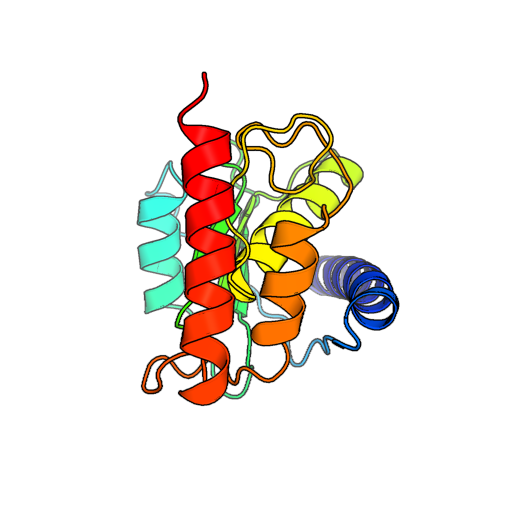.783 1.00 94.69 96 PHE A CA 1
ATOM 780 C C . PHE A 1 96 ? 11.433 2.711 1.702 1.00 94.69 96 PHE A C 1
ATOM 782 O O . PHE A 1 96 ? 10.235 2.982 1.789 1.00 94.69 96 PHE A O 1
ATOM 789 N N . PHE A 1 97 ? 11.892 1.915 0.733 1.00 94.50 97 PHE A N 1
ATOM 790 C CA . PHE A 1 97 ? 11.017 1.279 -0.253 1.00 94.50 97 PHE A CA 1
ATOM 791 C C . PHE A 1 97 ? 9.974 0.356 0.386 1.00 94.50 97 PHE A C 1
ATOM 793 O O . PHE A 1 97 ? 8.781 0.521 0.127 1.00 94.50 97 PHE A O 1
ATOM 800 N N . LYS A 1 98 ? 10.393 -0.558 1.272 1.00 95.75 98 LYS A N 1
ATOM 801 C CA . LYS A 1 98 ? 9.477 -1.445 2.009 1.00 95.75 98 LYS A CA 1
ATOM 802 C C . LYS A 1 98 ? 8.454 -0.635 2.806 1.00 95.75 98 LYS A C 1
ATOM 804 O O . LYS A 1 98 ? 7.270 -0.963 2.810 1.00 95.75 98 LYS A O 1
ATOM 809 N N . LYS A 1 99 ? 8.885 0.465 3.431 1.00 96.56 99 LYS A N 1
ATOM 810 C CA . LYS A 1 99 ? 8.008 1.398 4.147 1.00 96.56 99 LYS A CA 1
ATOM 811 C C . LYS A 1 99 ? 6.962 2.048 3.234 1.00 96.56 99 LYS A C 1
ATOM 813 O O . LYS A 1 99 ? 5.790 2.064 3.605 1.00 96.56 99 LYS A O 1
ATOM 818 N N . VAL A 1 100 ? 7.360 2.562 2.068 1.00 97.12 100 VAL A N 1
ATOM 819 C CA . VAL A 1 100 ? 6.434 3.154 1.083 1.00 97.12 100 VAL A CA 1
ATOM 820 C C . VAL A 1 100 ? 5.437 2.113 0.591 1.00 97.12 100 VAL A C 1
ATOM 822 O O . VAL A 1 100 ? 4.238 2.358 0.619 1.00 97.12 100 VAL A O 1
ATOM 825 N N . LEU A 1 101 ? 5.905 0.927 0.205 1.00 97.31 101 LEU A N 1
ATOM 826 C CA . LEU A 1 101 ? 5.019 -0.139 -0.255 1.00 97.31 101 LEU A CA 1
ATOM 827 C C . LEU A 1 101 ? 4.011 -0.542 0.828 1.00 97.31 101 LEU A C 1
ATOM 829 O O . LEU A 1 101 ? 2.823 -0.672 0.549 1.00 97.31 101 LEU A O 1
ATOM 833 N N . LYS A 1 102 ? 4.460 -0.656 2.082 1.00 97.69 102 LYS A N 1
ATOM 834 C CA . LYS A 1 102 ? 3.580 -0.934 3.220 1.00 97.69 102 LYS A CA 1
ATOM 835 C C . LYS A 1 102 ? 2.527 0.163 3.425 1.00 97.69 102 LYS A C 1
ATOM 837 O O . LYS A 1 102 ? 1.372 -0.152 3.701 1.00 97.69 102 LYS A O 1
ATOM 842 N N . HIS A 1 103 ? 2.911 1.432 3.286 1.00 98.38 103 HIS A N 1
ATOM 843 C CA . HIS A 1 103 ? 1.995 2.576 3.358 1.00 98.38 103 HIS A CA 1
ATOM 844 C C . HIS A 1 103 ? 0.915 2.513 2.269 1.00 98.38 103 HIS A C 1
ATOM 846 O O . HIS A 1 103 ? -0.270 2.646 2.565 1.00 98.38 103 HIS A O 1
ATOM 852 N N . GLU A 1 104 ? 1.311 2.237 1.027 1.00 98.25 104 GLU A N 1
ATOM 853 C CA . GLU A 1 104 ? 0.380 2.092 -0.094 1.00 98.25 104 GLU A CA 1
ATOM 854 C C . GLU A 1 104 ? -0.561 0.886 0.082 1.00 98.25 104 GLU A C 1
ATOM 856 O O . GLU A 1 104 ? -1.774 0.996 -0.096 1.00 98.25 104 GLU A O 1
ATOM 861 N N . ILE A 1 105 ? -0.056 -0.253 0.560 1.00 97.94 105 ILE A N 1
ATOM 862 C CA . ILE A 1 105 ? -0.913 -1.403 0.884 1.00 97.94 105 ILE A CA 1
ATOM 863 C C . ILE A 1 105 ? -1.919 -1.041 1.985 1.00 97.94 105 ILE A C 1
ATOM 865 O O . ILE A 1 105 ? -3.086 -1.408 1.883 1.00 97.94 105 ILE A O 1
ATOM 869 N N . CYS A 1 106 ? -1.540 -0.261 3.003 1.00 98.31 106 CYS A N 1
ATOM 870 C CA . CYS A 1 106 ? -2.503 0.206 4.009 1.00 98.31 106 CYS A CA 1
ATOM 871 C C . CYS A 1 106 ? -3.649 1.016 3.377 1.00 98.31 106 CYS A C 1
ATOM 873 O O . CYS A 1 106 ? -4.802 0.862 3.790 1.00 98.31 106 CYS A O 1
ATOM 875 N N . HIS A 1 107 ? -3.366 1.838 2.359 1.00 98.06 107 HIS A N 1
ATOM 876 C CA . HIS A 1 107 ? -4.403 2.561 1.618 1.00 98.06 107 HIS A CA 1
ATOM 877 C C . HIS A 1 107 ? -5.374 1.630 0.891 1.00 98.06 107 HIS A C 1
ATOM 879 O O . HIS A 1 107 ? -6.562 1.942 0.830 1.00 98.06 107 HIS A O 1
ATOM 885 N N . LEU A 1 108 ? -4.926 0.468 0.404 1.00 97.12 108 LEU A N 1
ATOM 886 C CA . LEU A 1 108 ? -5.833 -0.547 -0.142 1.00 97.12 108 LEU A CA 1
ATOM 887 C C . LEU A 1 108 ? -6.842 -1.043 0.903 1.00 97.12 108 LEU A C 1
ATOM 889 O O . LEU A 1 108 ? -7.982 -1.340 0.565 1.00 97.12 108 LEU A O 1
ATOM 893 N N . PHE A 1 109 ? -6.486 -1.046 2.182 1.00 96.94 109 PHE A N 1
ATOM 894 C CA . PHE A 1 109 ? -7.391 -1.407 3.278 1.00 96.94 109 PHE A CA 1
ATOM 895 C C . PHE A 1 109 ? -8.048 -0.185 3.940 1.00 96.94 109 PHE A C 1
ATOM 897 O O . PHE A 1 109 ? -8.475 -0.232 5.092 1.00 96.94 109 PHE A O 1
ATOM 904 N N . GLY A 1 110 ? -8.146 0.924 3.204 1.00 96.00 110 GLY A N 1
ATOM 905 C CA . GLY A 1 110 ? -8.921 2.099 3.590 1.00 96.00 110 GLY A CA 1
ATOM 906 C C . GLY A 1 110 ? -8.230 3.018 4.591 1.00 96.00 110 GLY A C 1
ATOM 907 O O . GLY A 1 110 ? -8.826 4.026 4.970 1.00 96.00 110 GLY A O 1
ATOM 908 N N . ALA A 1 111 ? -7.001 2.714 5.021 1.00 97.56 111 ALA A N 1
ATOM 909 C CA . ALA A 1 111 ? -6.238 3.616 5.876 1.00 97.56 111 ALA A CA 1
ATOM 910 C C . ALA A 1 111 ? -6.050 4.975 5.186 1.00 97.56 111 ALA A C 1
ATOM 912 O O . ALA A 1 111 ? -5.909 5.050 3.963 1.00 97.56 111 ALA A O 1
ATOM 913 N N . THR A 1 112 ? -6.021 6.056 5.959 1.00 96.94 112 THR A N 1
ATOM 914 C CA . THR A 1 112 ? -5.870 7.420 5.431 1.00 96.94 112 THR A CA 1
ATOM 915 C C . THR A 1 112 ? -4.718 8.138 6.101 1.00 96.94 112 THR A C 1
ATOM 917 O O . THR A 1 112 ? -4.221 7.731 7.157 1.00 96.94 112 THR A O 1
ATOM 920 N N . HIS A 1 113 ? -4.274 9.221 5.467 1.00 96.75 113 HIS A N 1
ATOM 921 C CA . HIS A 1 113 ? -3.211 10.030 6.030 1.00 96.75 113 HIS A CA 1
ATOM 922 C C . HIS A 1 113 ? -3.617 10.677 7.352 1.00 96.75 113 HIS A C 1
ATOM 924 O O . HIS A 1 113 ? -4.712 11.224 7.499 1.00 96.75 113 HIS A O 1
ATOM 930 N N . VAL A 1 114 ? -2.673 10.681 8.285 1.00 94.88 114 VAL A N 1
ATOM 931 C CA . VAL A 1 114 ? -2.780 11.344 9.584 1.00 94.88 114 VAL A CA 1
ATOM 932 C C . VAL A 1 114 ? -1.648 12.351 9.746 1.00 94.88 114 VAL A C 1
ATOM 934 O O . VAL A 1 114 ? -0.544 12.143 9.249 1.00 94.88 114 VAL A O 1
ATOM 937 N N . ASN A 1 115 ? -1.896 13.428 10.479 1.00 91.50 115 ASN A N 1
ATOM 938 C CA . ASN A 1 115 ? -0.875 14.392 10.877 1.00 91.50 115 ASN A CA 1
ATOM 939 C C . ASN A 1 115 ? -0.183 13.913 12.162 1.00 91.50 115 ASN A C 1
ATOM 941 O O . ASN A 1 115 ? -0.320 14.506 13.228 1.00 91.50 115 ASN A O 1
ATOM 945 N N . ASN A 1 116 ? 0.516 12.782 12.079 1.00 91.19 116 ASN A N 1
ATOM 946 C CA . ASN A 1 116 ? 1.222 12.183 13.207 1.00 91.19 116 ASN A CA 1
ATOM 947 C C . ASN A 1 116 ? 2.550 11.604 12.723 1.00 91.19 116 ASN A C 1
ATOM 949 O O . ASN A 1 116 ? 2.564 10.526 12.132 1.00 91.19 116 ASN A O 1
ATOM 953 N N . GLY A 1 117 ? 3.651 12.287 13.047 1.00 92.00 117 GLY A N 1
ATOM 954 C CA . GLY A 1 117 ? 5.001 11.922 12.616 1.00 92.00 117 GLY A CA 1
ATOM 955 C C . GLY A 1 117 ? 5.481 10.542 13.075 1.00 92.00 117 GLY A C 1
ATOM 956 O O . GLY A 1 117 ? 6.411 10.012 12.480 1.00 92.00 117 GLY A O 1
ATOM 957 N N . ASP A 1 118 ? 4.829 9.919 14.060 1.00 94.00 118 ASP A N 1
ATOM 958 C CA . ASP A 1 118 ? 5.142 8.554 14.495 1.00 94.00 118 ASP A CA 1
ATOM 959 C C . ASP A 1 118 ? 4.346 7.484 13.732 1.00 94.00 118 ASP A C 1
ATOM 961 O O . ASP A 1 118 ? 4.578 6.281 13.906 1.00 94.00 118 ASP A O 1
ATOM 965 N N . SER A 1 119 ? 3.363 7.883 12.920 1.00 96.31 119 SER A N 1
ATOM 966 C CA . SER A 1 119 ? 2.543 6.961 12.142 1.00 96.31 119 SER A CA 1
ATOM 967 C C . SER A 1 119 ? 3.188 6.603 10.807 1.00 96.31 119 SER A C 1
ATOM 969 O O . SER A 1 119 ? 3.723 7.455 10.109 1.00 96.31 119 SER A O 1
ATOM 971 N N . LEU A 1 120 ? 3.059 5.339 10.401 1.00 97.38 120 LEU A N 1
ATOM 972 C CA . LEU A 1 120 ? 3.317 4.912 9.028 1.00 97.38 120 LEU A CA 1
ATOM 973 C C . LEU A 1 120 ? 2.451 5.693 8.033 1.00 97.38 120 LEU A C 1
ATOM 975 O O . LEU A 1 120 ? 2.903 5.976 6.932 1.00 97.38 120 LEU A O 1
ATOM 979 N N . MET A 1 121 ? 1.232 6.062 8.435 1.00 97.75 121 MET A N 1
ATOM 980 C CA . MET A 1 121 ? 0.289 6.823 7.615 1.00 97.75 121 MET A CA 1
ATOM 981 C C . MET A 1 121 ? 0.480 8.341 7.744 1.00 97.75 121 MET A C 1
ATOM 983 O O . MET A 1 121 ? -0.421 9.103 7.406 1.00 97.75 121 MET A O 1
ATOM 987 N N . ASP A 1 122 ? 1.627 8.798 8.247 1.00 95.88 122 ASP A N 1
ATOM 988 C CA . ASP A 1 122 ? 2.000 10.211 8.217 1.00 95.88 122 ASP A CA 1
ATOM 989 C C . ASP A 1 122 ? 2.046 10.745 6.777 1.00 95.88 122 ASP A C 1
ATOM 991 O O . ASP A 1 122 ? 2.592 10.082 5.892 1.00 95.88 122 ASP A O 1
ATOM 995 N N . ARG A 1 123 ? 1.547 11.968 6.548 1.00 90.12 123 ARG A N 1
ATOM 996 C CA . ARG A 1 123 ? 1.570 12.621 5.219 1.00 90.12 123 ARG A CA 1
ATOM 997 C C . ARG A 1 123 ? 2.976 12.760 4.636 1.00 90.12 123 ARG A C 1
ATOM 999 O O . ARG A 1 123 ? 3.133 12.803 3.420 1.00 90.12 123 ARG A O 1
ATOM 1006 N N . PHE A 1 124 ? 3.989 12.844 5.496 1.00 91.81 124 PHE A N 1
ATOM 1007 C CA . PHE A 1 124 ? 5.388 13.007 5.111 1.00 91.81 124 PHE A CA 1
ATOM 1008 C C . PHE A 1 124 ? 6.200 11.720 5.278 1.00 91.81 124 PHE A C 1
ATOM 1010 O O . PHE A 1 124 ? 7.425 11.768 5.181 1.00 91.81 124 PHE A O 1
ATOM 1017 N N . LEU A 1 125 ? 5.540 10.578 5.524 1.00 91.88 125 LEU A N 1
ATOM 1018 C CA . LEU A 1 125 ? 6.182 9.276 5.694 1.00 91.88 125 LEU A CA 1
ATOM 1019 C C . LEU A 1 125 ? 7.310 9.308 6.737 1.00 91.88 125 LEU A C 1
ATOM 1021 O O . LEU A 1 125 ? 8.376 8.733 6.517 1.00 91.88 125 LEU A O 1
ATOM 1025 N N . LYS A 1 126 ? 7.109 9.963 7.886 1.00 92.38 126 LYS A N 1
ATOM 1026 C CA . LYS A 1 126 ? 8.118 10.006 8.962 1.00 92.38 126 LYS A CA 1
ATOM 1027 C C . LYS A 1 126 ? 8.092 8.751 9.834 1.00 92.38 126 LYS A C 1
ATOM 1029 O O . LYS A 1 126 ? 9.125 8.109 10.023 1.00 92.38 126 LYS A O 1
ATOM 1034 N N . GLY A 1 127 ? 6.911 8.308 10.252 1.00 93.62 127 GLY A N 1
ATOM 1035 C CA . GLY A 1 127 ? 6.752 7.195 11.187 1.00 93.62 127 GLY A CA 1
ATOM 1036 C C . GLY A 1 127 ? 6.829 5.819 10.535 1.00 93.62 127 GLY A C 1
ATOM 1037 O O . GLY A 1 127 ? 6.880 5.697 9.317 1.00 93.62 127 GLY A O 1
ATOM 1038 N N . ASN A 1 128 ? 6.849 4.758 11.340 1.00 94.00 128 ASN A N 1
ATOM 1039 C CA . ASN A 1 128 ? 6.956 3.371 10.860 1.00 94.00 128 ASN A CA 1
ATOM 1040 C C . ASN A 1 128 ? 5.877 2.426 11.417 1.00 94.00 128 ASN A C 1
ATOM 1042 O O . ASN A 1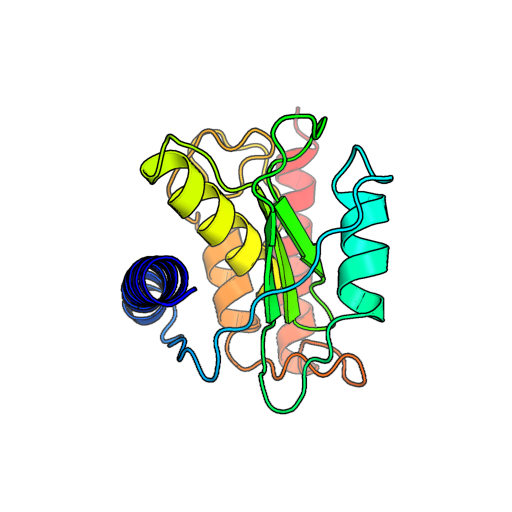 128 ? 5.833 1.260 11.021 1.00 94.00 128 ASN A O 1
ATOM 1046 N N . ARG A 1 129 ? 4.994 2.913 12.302 1.00 95.31 129 ARG A N 1
ATOM 1047 C CA . ARG A 1 129 ? 3.948 2.104 12.951 1.00 95.31 129 ARG A CA 1
ATOM 1048 C C . ARG A 1 129 ? 2.553 2.487 12.488 1.00 95.31 129 ARG A C 1
ATOM 1050 O O . ARG A 1 129 ? 2.206 3.668 12.443 1.00 95.31 129 ARG A O 1
ATOM 1057 N N . ILE A 1 130 ? 1.708 1.497 12.239 1.00 96.69 130 ILE A N 1
ATOM 1058 C CA . ILE A 1 130 ? 0.282 1.735 12.016 1.00 96.69 130 ILE A CA 1
ATOM 1059 C C . ILE A 1 130 ? -0.347 2.059 13.378 1.00 96.69 130 ILE A C 1
ATOM 1061 O O . ILE A 1 130 ? -0.276 1.269 14.316 1.00 96.69 130 ILE A O 1
ATOM 1065 N N . LYS A 1 131 ? -0.900 3.267 13.523 1.00 96.06 131 LYS A N 1
ATOM 1066 C CA . LYS A 1 131 ? -1.484 3.739 14.790 1.00 96.06 131 LYS A CA 1
ATOM 1067 C C . LYS A 1 131 ? -2.941 3.287 14.911 1.00 96.06 131 LYS A C 1
ATOM 1069 O O . LYS A 1 131 ? -3.560 2.940 13.908 1.00 96.06 131 LYS A O 1
ATOM 1074 N N . ARG A 1 132 ? -3.480 3.339 16.137 1.00 96.19 132 ARG A N 1
ATOM 1075 C CA . ARG A 1 132 ? -4.795 2.795 16.529 1.00 96.19 132 ARG A CA 1
ATOM 1076 C C . ARG A 1 132 ? -5.892 3.000 15.477 1.00 96.19 132 ARG A C 1
ATOM 1078 O O . ARG A 1 132 ? -6.437 2.013 15.003 1.00 96.19 132 ARG A O 1
ATOM 1085 N N . LEU A 1 133 ? -6.162 4.245 15.074 1.00 96.56 133 LEU A N 1
ATOM 1086 C CA . LEU A 1 133 ? -7.259 4.564 14.148 1.00 96.56 133 LEU A CA 1
ATOM 1087 C C . LEU A 1 133 ? -7.137 3.840 12.806 1.00 96.56 133 LEU A C 1
ATOM 1089 O O . LEU A 1 133 ? -8.056 3.141 12.391 1.00 96.56 133 LEU A O 1
ATOM 1093 N N . ASN A 1 134 ? -5.974 3.933 12.161 1.00 97.88 134 ASN A N 1
ATOM 1094 C CA . ASN A 1 134 ? -5.740 3.232 10.902 1.00 97.88 134 ASN A CA 1
ATOM 1095 C C . ASN A 1 134 ? -5.677 1.710 11.084 1.00 97.88 134 ASN A C 1
ATOM 1097 O O . ASN A 1 134 ? -6.109 0.984 10.197 1.00 97.88 134 ASN A O 1
ATOM 1101 N N . ARG A 1 135 ? -5.221 1.214 12.242 1.00 97.81 135 ARG A N 1
ATOM 1102 C CA . ARG A 1 135 ? -5.259 -0.221 12.552 1.00 97.81 135 ARG A CA 1
ATOM 1103 C C . ARG A 1 135 ? -6.701 -0.741 12.579 1.00 97.81 135 ARG A C 1
ATOM 1105 O O . ARG A 1 135 ? -6.991 -1.783 12.001 1.00 97.81 135 ARG A O 1
ATOM 1112 N N . GLU A 1 136 ? -7.607 -0.008 13.222 1.00 97.56 136 GLU A N 1
ATOM 1113 C CA . GLU A 1 136 ? -9.032 -0.354 13.273 1.00 97.56 136 GLU A CA 1
ATOM 1114 C C . GLU A 1 136 ? -9.698 -0.275 11.895 1.00 97.56 136 GLU A C 1
ATOM 1116 O O . GLU A 1 136 ? -10.482 -1.157 11.547 1.00 97.56 136 GLU A O 1
ATOM 1121 N N . ILE A 1 137 ? -9.353 0.732 11.088 1.00 97.44 137 ILE A N 1
ATOM 1122 C CA . ILE A 1 137 ? -9.851 0.864 9.714 1.00 97.44 137 ILE A CA 1
ATOM 1123 C C . ILE A 1 137 ? -9.421 -0.332 8.857 1.00 97.44 137 ILE A C 1
ATOM 1125 O O . ILE A 1 137 ? -10.265 -0.917 8.181 1.00 97.44 137 ILE A O 1
ATOM 1129 N N . ILE A 1 138 ? -8.150 -0.739 8.915 1.00 97.50 138 ILE A N 1
ATOM 1130 C CA . ILE A 1 138 ? -7.650 -1.888 8.143 1.00 97.50 138 ILE A CA 1
ATOM 1131 C C . ILE A 1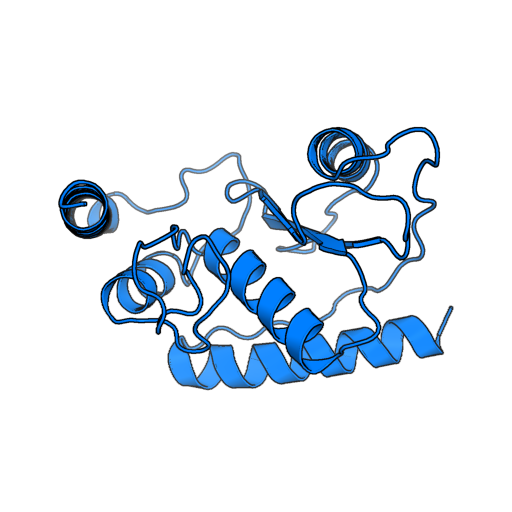 138 ? -8.407 -3.164 8.523 1.00 97.50 138 ILE A C 1
ATOM 1133 O O . ILE A 1 138 ? -8.855 -3.897 7.646 1.00 97.50 138 ILE A O 1
ATOM 1137 N N . LEU A 1 139 ? -8.641 -3.395 9.820 1.00 96.31 139 LEU A N 1
ATOM 1138 C CA . LEU A 1 139 ? -9.417 -4.548 10.292 1.00 96.31 139 LEU A CA 1
ATOM 1139 C C . LEU A 1 139 ? -10.862 -4.552 9.771 1.00 96.31 139 LEU A C 1
ATOM 1141 O O . LEU A 1 139 ? -11.407 -5.617 9.484 1.00 96.31 139 LEU A O 1
ATOM 1145 N N . LEU A 1 140 ? -11.496 -3.384 9.620 1.00 95.62 140 LEU A N 1
ATOM 1146 C CA . LEU A 1 140 ? -12.843 -3.306 9.043 1.00 95.62 140 LEU A CA 1
ATOM 1147 C C . LEU A 1 140 ? -12.863 -3.740 7.575 1.00 95.62 140 LEU A C 1
ATOM 1149 O O . LEU A 1 140 ? -13.806 -4.418 7.157 1.00 95.62 140 LEU A O 1
ATOM 1153 N N . HIS A 1 141 ? -11.809 -3.399 6.836 1.00 94.94 141 HIS A N 1
ATOM 1154 C CA . HIS A 1 141 ? -11.647 -3.674 5.409 1.00 94.94 141 HIS A CA 1
ATOM 1155 C C . HIS A 1 141 ? -10.889 -4.976 5.109 1.00 94.94 141 HIS A C 1
ATOM 1157 O O . HIS A 1 141 ? -10.588 -5.240 3.949 1.00 94.94 141 HIS A O 1
ATOM 1163 N N . ARG A 1 142 ? -10.585 -5.796 6.122 1.00 93.62 142 ARG A N 1
ATOM 1164 C CA . ARG A 1 142 ? -9.791 -7.025 5.979 1.00 93.62 142 ARG A CA 1
ATOM 1165 C C . ARG A 1 142 ? -10.320 -7.966 4.893 1.00 93.62 142 ARG A C 1
ATOM 1167 O O . ARG A 1 142 ? -9.543 -8.493 4.112 1.00 93.62 142 ARG A O 1
ATOM 1174 N N . ASP A 1 143 ? -11.637 -8.151 4.851 1.00 89.94 143 ASP A N 1
ATOM 1175 C CA . ASP A 1 143 ? -12.301 -9.169 4.022 1.00 89.94 143 ASP A CA 1
ATOM 1176 C C . ASP A 1 143 ? -12.732 -8.632 2.639 1.00 89.94 143 ASP A C 1
ATOM 1178 O O . ASP A 1 143 ? -13.697 -9.111 2.043 1.00 89.94 143 ASP A O 1
ATOM 1182 N N . ARG A 1 144 ? -12.089 -7.565 2.156 1.00 89.06 144 ARG A N 1
ATOM 1183 C CA . ARG A 1 144 ? -12.407 -6.958 0.859 1.00 89.06 144 ARG A CA 1
ATOM 1184 C C . ARG A 1 144 ? -11.961 -7.832 -0.306 1.00 89.06 144 ARG A C 1
ATOM 1186 O O . ARG A 1 144 ? -10.918 -8.462 -0.244 1.00 89.06 144 ARG A O 1
ATOM 1193 N N . ASP A 1 145 ? -12.713 -7.758 -1.402 1.00 86.19 145 ASP A N 1
ATOM 1194 C CA . ASP A 1 145 ? -12.439 -8.501 -2.639 1.00 86.19 145 ASP A CA 1
ATOM 1195 C C . ASP A 1 145 ? -11.874 -7.633 -3.777 1.00 86.19 145 ASP A C 1
ATOM 1197 O O . ASP A 1 145 ? -11.707 -8.116 -4.889 1.00 86.19 145 ASP A O 1
ATOM 1201 N N . PHE A 1 146 ? -11.638 -6.337 -3.527 1.00 90.88 146 PHE A N 1
ATOM 1202 C CA . PHE A 1 146 ? -11.074 -5.374 -4.485 1.00 90.88 146 PHE A CA 1
ATOM 1203 C C . PHE A 1 146 ? -11.764 -5.335 -5.860 1.00 90.88 146 PHE A C 1
ATOM 1205 O O . PHE A 1 146 ? -11.186 -4.864 -6.838 1.00 90.88 146 PHE A O 1
ATOM 1212 N N . ARG A 1 147 ? -13.013 -5.802 -5.966 1.00 84.12 147 ARG A N 1
ATOM 1213 C CA . ARG A 1 147 ? -13.810 -5.735 -7.194 1.00 84.12 147 ARG A CA 1
ATOM 1214 C C . ARG A 1 147 ? -14.605 -4.438 -7.155 1.00 84.12 147 ARG A C 1
ATOM 1216 O O . ARG A 1 147 ? -15.651 -4.391 -6.509 1.00 84.12 147 ARG A O 1
ATOM 1223 N N . GLY A 1 148 ? -14.152 -3.394 -7.855 1.00 78.44 148 GLY A N 1
ATOM 1224 C C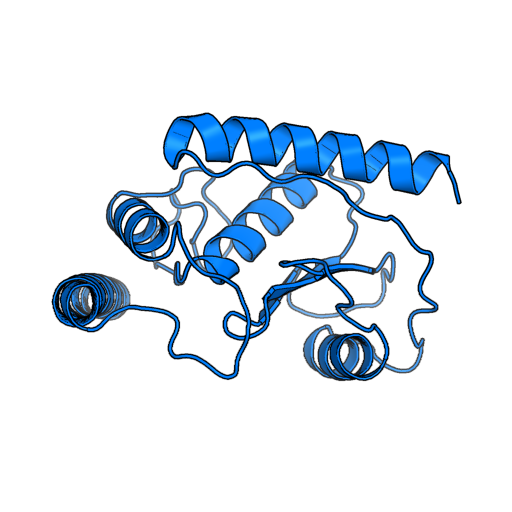A . GLY A 1 148 ? -14.723 -2.035 -7.767 1.00 78.44 148 GLY A CA 1
ATOM 1225 C C . GLY A 1 148 ? -16.216 -1.902 -8.106 1.00 78.44 148 GLY A C 1
ATOM 1226 O O . GLY A 1 148 ? -16.813 -0.855 -7.884 1.00 78.44 148 GLY A O 1
ATOM 1227 N N . THR A 1 149 ? -16.856 -2.980 -8.564 1.00 79.88 149 THR A N 1
ATOM 1228 C CA . THR A 1 149 ? -18.317 -3.118 -8.693 1.00 79.88 149 THR A CA 1
ATOM 1229 C C . THR A 1 149 ? -19.089 -3.147 -7.366 1.00 79.88 149 THR A C 1
ATOM 1231 O O . THR A 1 149 ? -20.310 -2.996 -7.378 1.00 79.88 149 THR A O 1
ATOM 1234 N N . ARG A 1 150 ? -18.426 -3.373 -6.222 1.00 76.88 150 ARG A N 1
ATOM 1235 C CA . ARG A 1 150 ? -19.068 -3.465 -4.900 1.00 76.88 150 ARG A CA 1
ATOM 1236 C C . ARG A 1 150 ? -18.529 -2.407 -3.953 1.00 76.88 150 ARG A C 1
ATOM 1238 O O . ARG A 1 150 ? -17.342 -2.082 -3.975 1.00 76.88 150 ARG A O 1
ATOM 1245 N N . PHE A 1 151 ? -19.401 -1.894 -3.081 1.00 78.62 151 PHE A N 1
ATOM 1246 C CA . PHE A 1 151 ? -18.935 -1.002 -2.030 1.00 78.62 151 PHE A CA 1
ATOM 1247 C C . PHE A 1 151 ? -17.975 -1.769 -1.093 1.00 78.62 151 PHE A C 1
ATOM 1249 O O . PHE A 1 151 ? -18.302 -2.877 -0.668 1.00 78.62 151 PHE A O 1
ATOM 1256 N N . PRO A 1 152 ? -16.810 -1.195 -0.752 1.00 78.88 152 PRO A N 1
ATOM 1257 C CA . PRO A 1 152 ? -15.762 -1.837 0.049 1.00 78.88 152 PRO A CA 1
ATOM 1258 C C . PRO A 1 152 ? -16.142 -2.365 1.435 1.00 78.88 152 PRO A C 1
ATOM 1260 O O . PRO A 1 152 ? -15.419 -3.182 1.998 1.00 78.88 152 PRO A O 1
ATOM 1263 N N . LEU A 1 153 ? -17.231 -1.870 2.014 1.00 83.69 153 LEU A N 1
ATOM 1264 C CA . LEU A 1 153 ? -17.718 -2.273 3.327 1.00 83.69 153 LEU A CA 1
ATOM 1265 C C . LEU A 1 153 ? -19.169 -2.723 3.240 1.00 83.69 153 LEU A C 1
ATOM 1267 O O . LEU A 1 153 ? -20.003 -2.103 2.587 1.00 83.69 153 LEU A O 1
ATOM 1271 N N . VAL A 1 154 ? -19.483 -3.772 3.987 1.00 81.19 154 VAL A N 1
ATOM 1272 C CA . VAL A 1 154 ? -20.864 -4.167 4.267 1.00 81.19 154 VAL A CA 1
ATOM 1273 C C . VAL A 1 154 ? -21.521 -3.168 5.222 1.00 81.19 154 VAL A C 1
ATOM 1275 O O . VAL A 1 154 ? -20.849 -2.582 6.074 1.00 81.19 154 VAL A O 1
ATOM 1278 N N . SER A 1 155 ? -22.840 -2.995 5.111 1.00 77.06 155 SER A N 1
ATOM 1279 C CA . SER A 1 155 ? -23.577 -1.888 5.738 1.00 77.06 155 SER A CA 1
ATOM 1280 C C . SER A 1 155 ? -23.330 -1.733 7.243 1.00 77.06 155 SER A C 1
ATOM 1282 O O . SER A 1 155 ? -23.134 -0.620 7.718 1.00 77.06 155 SER A O 1
ATOM 1284 N N . HIS A 1 156 ? -23.235 -2.838 7.990 1.00 80.19 156 HIS A N 1
ATOM 1285 C CA . HIS A 1 156 ? -23.019 -2.804 9.443 1.00 80.19 156 HIS A CA 1
ATOM 1286 C C . HIS A 1 156 ? -21.621 -2.308 9.868 1.00 80.19 156 HIS A C 1
ATOM 1288 O O . HIS A 1 156 ? -21.421 -1.963 11.029 1.00 80.19 156 HIS A O 1
ATOM 1294 N N . LYS A 1 157 ? -20.635 -2.275 8.958 1.00 89.00 157 LYS A N 1
ATOM 1295 C CA . LYS A 1 157 ? -19.289 -1.737 9.229 1.00 89.00 157 LYS A CA 1
ATOM 1296 C C . LYS A 1 157 ? -19.172 -0.243 8.893 1.00 89.00 157 LYS A C 1
ATOM 1298 O O . LYS A 1 157 ? -18.201 0.389 9.313 1.00 89.00 157 LYS A O 1
ATOM 1303 N N . LEU A 1 158 ? -20.136 0.326 8.158 1.00 89.88 158 LEU A N 1
ATOM 1304 C CA . LEU A 1 158 ? -20.075 1.703 7.652 1.00 89.88 158 LEU A CA 1
ATOM 1305 C C . LEU A 1 158 ? -20.064 2.742 8.768 1.00 89.88 158 LEU A C 1
ATOM 1307 O O . LEU A 1 158 ? -19.229 3.640 8.745 1.00 89.88 158 LEU A O 1
ATOM 1311 N N . GLU A 1 159 ? -20.951 2.610 9.752 1.00 90.94 159 GLU A N 1
ATOM 1312 C CA . GLU A 1 159 ? -21.061 3.576 10.851 1.00 90.94 159 GLU A CA 1
ATOM 1313 C C . GLU A 1 159 ? -19.760 3.658 11.653 1.00 90.94 159 GLU A C 1
ATOM 1315 O O . GLU A 1 159 ? -19.253 4.747 11.931 1.00 90.94 159 GLU A O 1
ATOM 1320 N N . LYS A 1 160 ? -19.158 2.499 11.945 1.00 94.31 160 LYS A N 1
ATOM 1321 C CA . LYS A 1 160 ? -17.872 2.436 12.642 1.00 94.31 160 LYS A CA 1
ATOM 1322 C C . LYS A 1 160 ? -16.743 3.040 11.805 1.00 94.31 160 LYS A C 1
ATOM 1324 O O . LYS A 1 160 ? -15.939 3.801 12.338 1.00 94.31 160 LYS A O 1
ATOM 1329 N N . ALA A 1 161 ? -16.686 2.740 10.507 1.00 94.50 161 ALA A N 1
ATOM 1330 C CA . ALA A 1 161 ? -15.692 3.340 9.619 1.00 94.50 161 ALA A CA 1
ATOM 1331 C C . ALA A 1 161 ? -15.853 4.869 9.542 1.00 94.50 161 ALA A C 1
ATOM 1333 O O . ALA A 1 161 ? -14.873 5.596 9.683 1.00 94.50 161 ALA A O 1
ATOM 1334 N N . ALA A 1 162 ? -17.085 5.364 9.402 1.00 94.19 162 ALA A N 1
ATOM 1335 C CA . ALA A 1 162 ? -17.388 6.792 9.367 1.00 94.19 162 ALA A CA 1
ATOM 1336 C C . ALA A 1 162 ? -16.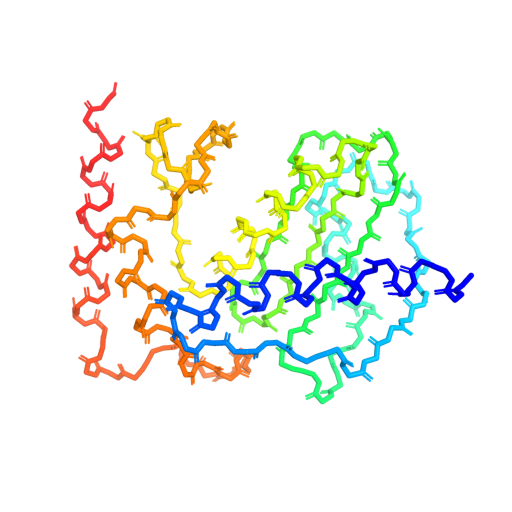956 7.508 10.657 1.00 94.19 162 ALA A C 1
ATOM 1338 O O . ALA A 1 162 ? -16.362 8.584 10.589 1.00 94.19 162 ALA A O 1
ATOM 1339 N N . ALA A 1 163 ? -17.187 6.898 11.825 1.00 95.44 163 ALA A N 1
ATOM 1340 C CA . ALA A 1 163 ? -16.730 7.435 13.105 1.00 95.44 163 ALA A CA 1
ATOM 1341 C C . ALA A 1 163 ? -15.195 7.547 13.174 1.00 95.44 163 ALA A C 1
ATOM 1343 O O . ALA A 1 163 ? -14.674 8.597 13.552 1.00 95.44 163 ALA A O 1
ATOM 1344 N N . LEU A 1 164 ? -14.470 6.509 12.740 1.00 96.69 164 LEU A N 1
ATOM 1345 C CA . LEU A 1 164 ? -13.002 6.513 12.702 1.00 96.69 164 LEU A CA 1
ATOM 1346 C C . LEU A 1 164 ? -12.457 7.582 11.744 1.00 96.69 164 LEU A C 1
ATOM 1348 O O . LEU A 1 164 ? -11.533 8.316 12.096 1.00 96.69 164 LEU A O 1
ATOM 1352 N N . TYR A 1 165 ? -13.046 7.718 10.552 1.00 96.44 165 TYR A N 1
ATOM 1353 C CA . TYR A 1 165 ? -12.646 8.755 9.598 1.00 96.44 165 TYR A CA 1
ATOM 1354 C C . TYR A 1 165 ? -12.916 10.165 10.118 1.00 96.44 165 TYR A C 1
ATOM 1356 O O . TYR A 1 165 ? -12.083 11.052 9.925 1.00 96.44 165 TYR A O 1
ATOM 1364 N N . LYS A 1 166 ? -14.034 10.373 10.822 1.00 96.19 166 LYS A N 1
ATOM 1365 C CA . LYS A 1 166 ? -14.342 11.649 11.473 1.00 96.19 166 LYS A CA 1
ATOM 1366 C C . LYS A 1 166 ? -13.294 12.006 12.529 1.00 96.19 166 LYS A C 1
ATOM 1368 O O . LYS A 1 166 ? -12.841 13.146 12.559 1.00 96.19 166 LYS A O 1
ATOM 1373 N N . GLU A 1 167 ? -12.866 11.046 13.348 1.00 95.56 167 GLU A N 1
ATOM 1374 C CA . GLU A 1 167 ? -11.816 11.268 14.352 1.00 95.56 167 GLU A CA 1
ATOM 1375 C C . GLU A 1 167 ? -10.466 11.617 13.697 1.00 95.56 167 GLU A C 1
ATOM 1377 O O . GLU A 1 167 ? -9.773 12.536 14.146 1.00 95.56 167 GLU A O 1
ATOM 1382 N N . ILE A 1 168 ? -10.110 10.952 12.589 1.00 95.25 168 ILE A N 1
ATOM 1383 C CA . ILE A 1 168 ? -8.906 11.292 11.814 1.00 95.25 168 ILE A CA 1
ATOM 1384 C C . ILE A 1 168 ? -9.000 12.716 11.257 1.00 95.25 168 ILE A C 1
ATOM 1386 O O . ILE A 1 168 ? -8.049 13.485 11.397 1.00 95.25 168 ILE A O 1
ATOM 1390 N N . ALA A 1 169 ? -10.129 13.080 10.644 1.00 94.06 169 ALA A N 1
ATOM 1391 C CA . ALA A 1 169 ? -10.332 14.409 10.073 1.00 94.06 169 ALA A CA 1
ATOM 1392 C C . ALA A 1 169 ? -10.180 15.505 11.139 1.00 94.06 169 ALA A C 1
ATOM 1394 O O . ALA A 1 169 ? -9.370 16.413 10.973 1.00 94.06 169 ALA A O 1
ATOM 1395 N N . GLN A 1 170 ? -10.843 15.344 12.286 1.00 92.88 170 GLN A N 1
ATOM 1396 C CA . GLN A 1 170 ? -10.737 16.267 13.420 1.00 92.88 170 GLN A CA 1
ATOM 1397 C C . GLN A 1 170 ? -9.314 16.367 13.979 1.00 92.88 170 GLN A C 1
ATOM 1399 O O . GLN A 1 170 ? -8.894 17.433 14.420 1.00 92.88 170 GLN A O 1
ATOM 1404 N N . THR A 1 171 ? -8.564 15.264 13.991 1.00 87.12 171 THR A N 1
ATOM 1405 C CA . THR A 1 171 ? -7.156 15.277 14.415 1.00 87.12 171 THR A CA 1
ATOM 1406 C C . THR A 1 171 ? -6.287 16.041 13.418 1.00 87.12 171 THR A C 1
ATOM 1408 O O . THR A 1 171 ? -5.380 16.768 13.813 1.00 87.12 171 THR A O 1
ATOM 1411 N N . ASN A 1 172 ? -6.581 15.902 12.126 1.00 90.19 172 ASN A N 1
ATOM 1412 C CA . ASN A 1 172 ? -5.833 16.553 11.061 1.00 90.19 172 ASN A CA 1
ATOM 1413 C C . ASN A 1 172 ? -6.100 18.064 10.968 1.00 90.19 172 ASN A C 1
ATOM 1415 O O . ASN A 1 172 ? -5.193 18.785 10.565 1.00 90.19 172 ASN A O 1
ATOM 1419 N N . GLU A 1 173 ? -7.305 18.526 11.315 1.00 81.94 173 GLU A N 1
ATOM 1420 C CA . GLU A 1 173 ? -7.724 19.940 11.268 1.00 81.94 173 GLU A CA 1
ATOM 1421 C C . GLU A 1 173 ? -7.210 20.797 12.436 1.00 81.94 173 GLU A C 1
ATOM 1423 O O . GLU A 1 173 ? -7.230 22.018 12.350 1.00 81.94 173 GLU A O 1
ATOM 1428 N N . LYS A 1 174 ? -6.762 20.194 13.543 1.00 69.06 174 LYS A N 1
ATOM 1429 C CA . LYS A 1 174 ? -6.305 20.917 14.750 1.00 69.06 174 LYS A CA 1
ATOM 1430 C C . LYS A 1 174 ? -4.886 21.513 14.636 1.00 69.06 174 LYS A C 1
ATOM 1432 O O . LYS A 1 174 ? -4.249 21.750 15.661 1.00 69.06 174 LYS A O 1
ATOM 1437 N N . LEU A 1 175 ? -4.388 21.727 13.420 1.00 52.28 175 LEU A N 1
ATOM 1438 C CA . LEU A 1 175 ? -3.059 22.264 13.098 1.00 52.28 175 LEU A CA 1
ATOM 1439 C C . LEU A 1 175 ? -3.192 23.431 12.123 1.00 52.28 175 LEU A C 1
ATOM 1441 O O . LEU A 1 175 ? -2.326 24.328 12.199 1.00 52.28 175 LEU A O 1
#